Protein AF-A0A6J6N198-F1 (afdb_monomer)

Mean predicted aligned error: 14.08 Å

Secondary structure (DSSP, 8-state):
---SGGG----SS---HHHHHHHHHHHHHHHHHHHHHHHHS-------TTS-GGGTSPPP-PPTT--TTSS-TT--

InterPro domains:
  IPR032716 Biotin-dependent acetyl-/propionyl-coenzyme A carboxylase epsilon subunit [PF13822] (8-67)

Radius of gyration: 29.88 Å; Cα contacts (8 Å, |Δi|>4): 6; chains: 1; bounding box: 42×36×77 Å

Sequence (76 aa):
MSDFRDQVKVVRGNPTPTELAAAIAVVELAVAEAAAQARAERAAPKSTWNRNSVNLRGGITPGFGQWKTTFRDGLN

Foldseek 3Di:
DDDPVVVDDDPDDDDDPVVVVVVVVVVVVVVVVVVVVVVVPDDDDDDCVPPDVCVVDPQDDDDPPDDDPPRDPPPD

Structure 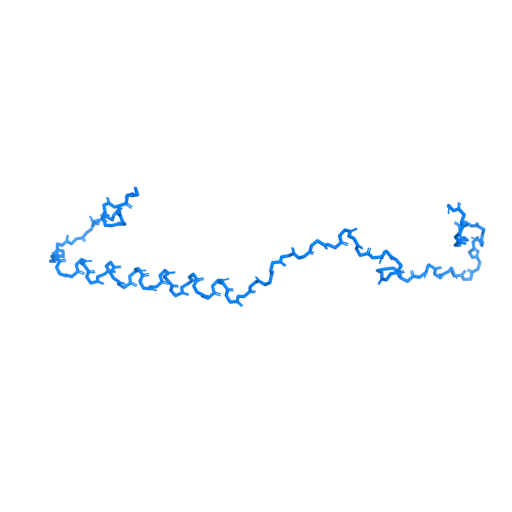(mmCIF, N/CA/C/O backbone):
data_AF-A0A6J6N198-F1
#
_entry.id   AF-A0A6J6N198-F1
#
loop_
_atom_site.group_PDB
_atom_site.id
_atom_site.type_symbol
_atom_site.label_atom_id
_atom_site.label_alt_id
_atom_site.label_comp_id
_atom_site.label_asy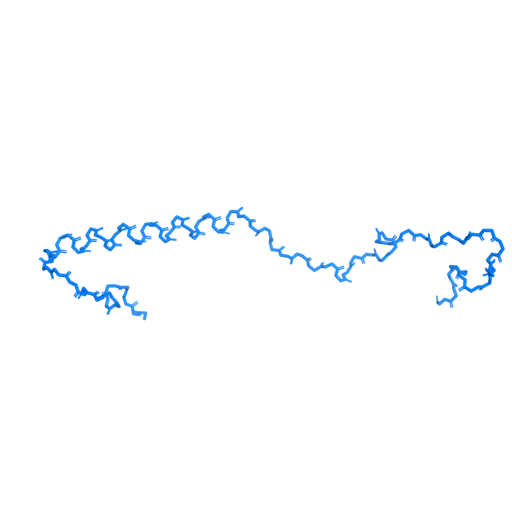m_id
_atom_site.label_entity_id
_atom_site.label_seq_id
_atom_site.pdbx_PDB_ins_code
_atom_site.Cartn_x
_atom_site.Cartn_y
_atom_site.Cartn_z
_atom_site.occupancy
_atom_site.B_iso_or_equiv
_atom_site.auth_seq_id
_atom_site.auth_comp_id
_atom_site.auth_asym_id
_atom_site.auth_atom_id
_atom_site.pdbx_PDB_model_num
ATOM 1 N N . MET A 1 1 ? -8.662 16.146 5.457 1.00 49.31 1 MET A N 1
ATOM 2 C CA . MET A 1 1 ? -8.029 14.827 5.644 1.00 49.31 1 MET A CA 1
ATOM 3 C C . MET A 1 1 ? -8.902 14.097 6.645 1.00 49.31 1 MET A C 1
ATOM 5 O O . MET A 1 1 ? -8.962 14.563 7.773 1.00 49.31 1 MET A O 1
ATOM 9 N N . SER A 1 2 ? -9.677 13.093 6.237 1.00 64.44 2 SER A N 1
ATOM 10 C CA . SER A 1 2 ? -10.447 12.305 7.210 1.00 64.44 2 SER A CA 1
ATOM 11 C C . SER A 1 2 ? -9.473 11.538 8.100 1.00 64.44 2 SER A C 1
ATOM 13 O O . SER A 1 2 ? -8.524 10.954 7.570 1.00 64.44 2 SER A O 1
ATOM 15 N N . ASP A 1 3 ? -9.681 11.564 9.417 1.00 81.88 3 ASP A N 1
ATOM 16 C CA . ASP A 1 3 ? -8.886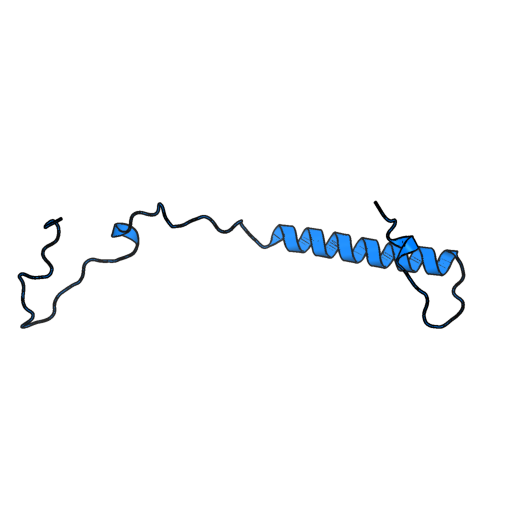 10.755 10.342 1.00 81.88 3 ASP A CA 1
ATOM 17 C C . ASP A 1 3 ? -9.160 9.266 10.055 1.00 81.88 3 ASP A C 1
ATOM 19 O O . ASP A 1 3 ? -10.263 8.887 9.641 1.00 81.88 3 ASP A O 1
ATOM 23 N N . PHE A 1 4 ? -8.153 8.409 10.216 1.00 80.81 4 PHE A N 1
ATOM 24 C CA . PHE A 1 4 ? -8.312 6.963 10.034 1.00 80.81 4 PHE A CA 1
ATOM 25 C C . PHE A 1 4 ? -9.305 6.402 11.060 1.00 80.81 4 PHE A C 1
ATOM 27 O O . PHE A 1 4 ? -10.119 5.537 10.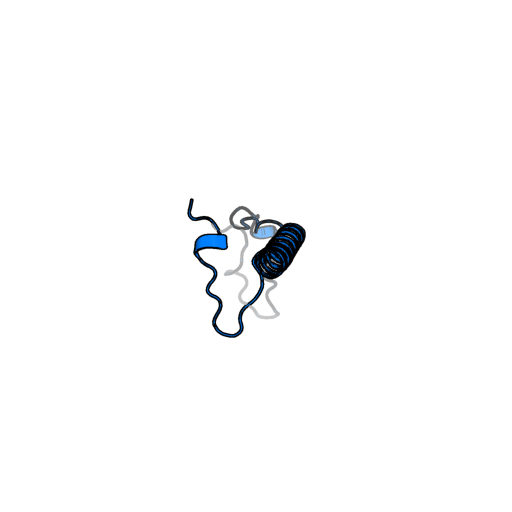742 1.00 80.81 4 PHE A O 1
ATOM 34 N N . ARG A 1 5 ? -9.311 6.978 12.265 1.00 82.81 5 ARG A N 1
ATOM 35 C CA . ARG A 1 5 ? -10.226 6.628 13.359 1.00 82.81 5 ARG A CA 1
ATOM 36 C C . ARG A 1 5 ? -11.699 6.804 12.990 1.00 82.81 5 ARG A C 1
ATOM 38 O O . ARG A 1 5 ? -12.503 5.941 13.328 1.00 82.81 5 ARG A O 1
ATOM 45 N N . ASP A 1 6 ? -12.033 7.851 12.235 1.00 86.56 6 ASP A N 1
ATOM 46 C CA . ASP A 1 6 ? -13.409 8.149 11.803 1.00 86.56 6 ASP A CA 1
ATOM 47 C C . ASP A 1 6 ? -13.942 7.144 10.766 1.00 86.56 6 ASP A C 1
ATOM 49 O O . ASP A 1 6 ? -15.142 7.089 10.496 1.00 86.56 6 ASP A O 1
ATOM 53 N N . GLN A 1 7 ? -13.056 6.342 10.168 1.00 88.06 7 GLN A N 1
ATOM 54 C CA . GLN A 1 7 ? -13.385 5.353 9.137 1.00 88.06 7 GLN A CA 1
ATOM 55 C C . GLN A 1 7 ? -13.484 3.926 9.695 1.00 88.06 7 GLN A C 1
ATOM 57 O O . GLN A 1 7 ? -13.933 3.016 8.992 1.00 88.06 7 GLN A O 1
ATOM 62 N N . VAL A 1 8 ? -13.083 3.705 10.951 1.00 89.50 8 VAL A N 1
ATOM 63 C CA . VAL A 1 8 ? -13.084 2.382 11.582 1.00 89.50 8 VAL A CA 1
ATOM 64 C C . VAL A 1 8 ? -14.434 2.114 12.245 1.00 89.50 8 VAL A C 1
ATOM 66 O O . VAL A 1 8 ? -14.883 2.847 13.122 1.00 89.50 8 VAL A O 1
ATOM 69 N N . LYS A 1 9 ? -15.075 1.004 11.861 1.00 92.12 9 LYS A N 1
ATOM 70 C CA . LYS A 1 9 ? -16.333 0.534 12.454 1.00 92.12 9 LYS A CA 1
ATOM 71 C C . LYS A 1 9 ? -16.125 -0.775 13.211 1.00 92.12 9 LYS A C 1
ATOM 73 O O . LYS A 1 9 ? -15.734 -1.781 12.623 1.00 92.12 9 LYS A O 1
ATOM 78 N N . VAL A 1 10 ? -16.483 -0.792 14.495 1.00 92.75 10 VAL A N 1
ATOM 79 C CA . VAL A 1 10 ? -16.557 -2.027 15.290 1.00 92.75 10 VAL A CA 1
ATOM 80 C C . VAL A 1 10 ? -17.798 -2.815 14.865 1.00 92.75 10 VAL A C 1
ATOM 82 O O . VAL A 1 10 ? -18.925 -2.342 14.995 1.00 92.75 10 VAL A O 1
ATOM 85 N N . VAL A 1 11 ? -17.597 -4.017 14.322 1.00 96.06 11 VAL A N 1
ATOM 86 C CA . VAL A 1 11 ? -18.694 -4.877 13.833 1.00 96.06 11 VAL A CA 1
ATOM 87 C C . VAL A 1 11 ? -19.258 -5.770 14.944 1.00 96.06 11 VAL A C 1
ATOM 89 O O . VAL A 1 11 ? -20.446 -6.087 14.936 1.00 96.06 11 VAL A O 1
ATOM 92 N N . ARG A 1 12 ? -18.422 -6.181 15.907 1.00 92.75 12 ARG A N 1
ATOM 93 C CA . ARG A 1 12 ? -18.800 -7.059 17.023 1.00 92.75 12 ARG A CA 1
ATOM 94 C C . ARG A 1 12 ? -17.966 -6.750 18.268 1.00 92.75 12 ARG A C 1
ATOM 96 O O . ARG A 1 12 ? -16.796 -6.407 18.147 1.00 92.75 12 ARG A O 1
ATOM 103 N N . GLY A 1 13 ? -18.556 -6.966 19.445 1.00 94.50 13 GLY A N 1
ATOM 104 C CA . GLY A 1 13 ? -17.913 -6.761 20.747 1.00 94.50 13 GLY A CA 1
ATOM 105 C C . GLY A 1 13 ? -18.125 -5.350 21.295 1.00 94.50 13 GLY A C 1
ATOM 106 O O . GLY A 1 13 ? -18.727 -4.508 20.635 1.00 94.50 13 GLY A O 1
ATOM 107 N N . ASN A 1 14 ? -17.642 -5.113 22.514 1.00 94.12 14 ASN A N 1
ATOM 108 C CA . ASN A 1 14 ? -17.655 -3.801 23.164 1.00 94.12 14 ASN A CA 1
ATOM 109 C C . ASN A 1 14 ? -16.247 -3.491 23.701 1.00 94.12 14 ASN A C 1
ATOM 111 O O . ASN A 1 14 ? -16.023 -3.625 24.905 1.00 94.12 14 ASN A O 1
ATOM 115 N N . PRO A 1 15 ? -15.274 -3.199 22.815 1.00 93.38 15 PRO A N 1
ATOM 116 C CA . PRO A 1 15 ? -13.920 -2.881 23.244 1.00 93.38 15 PRO A CA 1
ATOM 117 C C . PRO A 1 15 ? -13.929 -1.594 24.062 1.00 93.38 15 PRO A C 1
ATOM 119 O O . PRO A 1 15 ? -14.649 -0.639 23.752 1.00 93.38 15 PRO A O 1
ATOM 122 N N . THR A 1 16 ? -13.095 -1.549 25.090 1.00 96.56 16 THR A N 1
ATOM 123 C CA . THR A 1 16 ? -12.846 -0.296 25.798 1.00 96.56 16 THR A CA 1
ATOM 124 C C . THR A 1 16 ? -12.165 0.713 24.857 1.00 96.56 16 THR A C 1
ATOM 126 O O . THR A 1 16 ? -11.484 0.312 23.905 1.00 96.56 16 THR A O 1
ATOM 129 N N . PRO A 1 17 ? -12.292 2.032 25.104 1.00 93.44 17 PRO A N 1
ATOM 130 C CA . PRO A 1 17 ? -11.637 3.049 24.275 1.00 93.44 17 PRO A CA 1
ATOM 131 C C . PRO A 1 17 ? -10.123 2.835 24.143 1.00 93.44 17 PRO A C 1
ATOM 133 O O . PRO A 1 17 ? -9.547 3.063 23.081 1.00 93.44 17 PRO A O 1
ATOM 136 N N . THR A 1 18 ? -9.488 2.341 25.209 1.00 96.06 18 THR A N 1
ATOM 137 C CA . THR A 1 18 ? -8.054 2.038 25.246 1.00 96.06 18 THR A CA 1
ATOM 138 C C . THR A 1 18 ? -7.690 0.867 24.338 1.00 96.06 18 THR A C 1
ATOM 140 O O . THR A 1 18 ? -6.718 0.952 23.592 1.00 96.06 18 THR A O 1
ATOM 143 N N . GLU A 1 19 ? -8.470 -0.214 24.362 1.00 96.25 19 GLU A N 1
ATOM 144 C CA . GLU A 1 19 ? -8.230 -1.380 23.502 1.00 96.25 19 GLU A CA 1
ATOM 145 C C . GLU A 1 19 ? -8.427 -1.037 22.026 1.00 96.25 19 GLU A C 1
ATOM 147 O O . GLU A 1 19 ? -7.626 -1.448 21.186 1.00 96.25 19 GLU A O 1
ATOM 152 N N . LEU A 1 20 ? -9.449 -0.235 21.706 1.00 94.12 20 LEU A N 1
ATOM 153 C CA . LEU A 1 20 ? -9.668 0.241 20.342 1.00 94.12 20 LEU A CA 1
ATOM 154 C C . LEU A 1 20 ? -8.494 1.106 19.863 1.00 94.12 20 LEU A C 1
ATOM 156 O O . LEU A 1 20 ? -7.995 0.902 18.757 1.00 94.12 20 LEU A O 1
ATOM 160 N N . ALA A 1 21 ? -8.014 2.031 20.699 1.00 93.88 21 ALA A N 1
ATOM 161 C CA . ALA A 1 21 ? -6.854 2.856 20.374 1.00 93.88 21 ALA A CA 1
ATOM 162 C C . ALA A 1 21 ? -5.587 2.012 20.160 1.00 93.88 21 ALA A C 1
ATOM 164 O O . ALA A 1 21 ? -4.843 2.259 19.210 1.00 93.88 21 ALA A O 1
ATOM 165 N N . ALA A 1 22 ? -5.365 0.993 20.996 1.00 96.06 22 ALA A N 1
ATOM 166 C CA . ALA A 1 22 ? -4.240 0.074 20.852 1.00 96.06 22 ALA A CA 1
ATOM 167 C C . ALA A 1 22 ? -4.320 -0.726 19.541 1.00 96.06 22 ALA A C 1
ATOM 169 O O . ALA A 1 22 ? -3.327 -0.828 18.822 1.00 96.06 22 ALA A O 1
ATOM 170 N N . ALA A 1 23 ? -5.501 -1.241 19.189 1.00 94.12 23 ALA A N 1
ATOM 171 C CA . ALA A 1 23 ? -5.709 -1.959 17.933 1.00 94.12 23 ALA A CA 1
ATOM 172 C C . ALA A 1 23 ? -5.442 -1.064 16.712 1.00 94.12 23 ALA A C 1
ATOM 174 O O . ALA A 1 23 ? -4.771 -1.487 15.772 1.00 94.12 23 ALA A O 1
ATOM 175 N N . ILE A 1 24 ? -5.915 0.186 16.748 1.00 94.31 24 ILE A N 1
ATOM 176 C CA . ILE A 1 24 ? -5.667 1.168 15.686 1.00 94.31 24 ILE A CA 1
ATOM 177 C C . ILE A 1 24 ? -4.165 1.443 15.546 1.00 94.31 24 ILE A C 1
ATOM 179 O O . ILE A 1 24 ? -3.651 1.387 14.433 1.00 94.31 24 ILE A O 1
ATOM 183 N N . ALA A 1 25 ? -3.449 1.649 16.655 1.00 95.81 25 ALA A N 1
ATOM 184 C CA . ALA A 1 25 ? -2.008 1.903 16.629 1.00 95.81 25 ALA A CA 1
ATOM 185 C C . ALA A 1 25 ? -1.214 0.739 16.006 1.00 95.81 25 ALA A C 1
ATOM 187 O O . ALA A 1 25 ? -0.270 0.964 15.250 1.00 95.81 25 ALA A O 1
ATOM 188 N N . VAL A 1 26 ? -1.613 -0.508 16.277 1.00 96.62 26 VAL A N 1
ATOM 189 C CA . VAL A 1 26 ? -0.993 -1.697 15.666 1.00 96.62 26 VAL A CA 1
ATOM 190 C C . VAL A 1 26 ? -1.228 -1.733 14.155 1.00 96.62 26 VAL A C 1
ATOM 192 O O . VAL A 1 26 ? -0.302 -2.021 13.399 1.00 96.62 26 VAL A O 1
ATO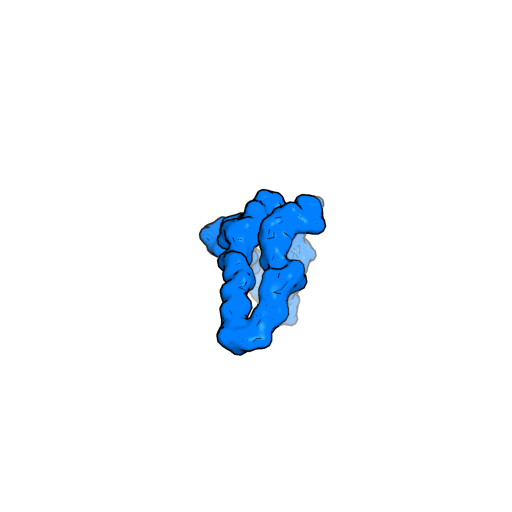M 195 N N . VAL A 1 27 ? -2.445 -1.418 13.700 1.00 95.50 27 VAL A N 1
ATOM 196 C CA . VAL A 1 27 ? -2.766 -1.374 12.264 1.00 95.50 27 VAL A CA 1
ATOM 197 C C . VAL A 1 27 ? -1.991 -0.258 11.564 1.00 95.50 27 VAL A C 1
ATOM 199 O O . VAL A 1 27 ? -1.412 -0.495 10.506 1.00 95.50 27 VAL A O 1
ATOM 202 N N . GLU A 1 28 ? -1.928 0.934 12.156 1.00 93.81 28 GLU A N 1
ATOM 203 C CA . GLU A 1 28 ? -1.151 2.058 11.621 1.00 93.81 28 GLU A CA 1
ATOM 204 C C . GLU A 1 28 ? 0.340 1.710 11.504 1.00 93.81 28 GLU A C 1
ATOM 206 O O . GLU A 1 28 ? 0.956 1.981 10.470 1.00 93.81 28 GLU A O 1
ATOM 211 N N . LEU A 1 29 ? 0.908 1.045 12.517 1.00 95.75 29 LEU A N 1
ATOM 212 C CA . LEU A 1 29 ? 2.293 0.571 12.492 1.00 95.75 29 LEU A CA 1
ATOM 213 C C . LEU A 1 29 ? 2.526 -0.452 11.370 1.00 95.75 29 LEU A C 1
ATOM 215 O O . LEU A 1 29 ? 3.487 -0.315 10.614 1.00 95.75 29 LEU A O 1
ATOM 219 N N . ALA A 1 30 ? 1.635 -1.435 11.221 1.00 95.38 30 ALA A N 1
ATOM 220 C CA . ALA A 1 30 ? 1.737 -2.447 10.169 1.00 95.38 30 ALA A CA 1
ATOM 221 C C . ALA A 1 30 ? 1.646 -1.832 8.761 1.00 95.38 30 ALA A C 1
ATOM 223 O O . ALA A 1 3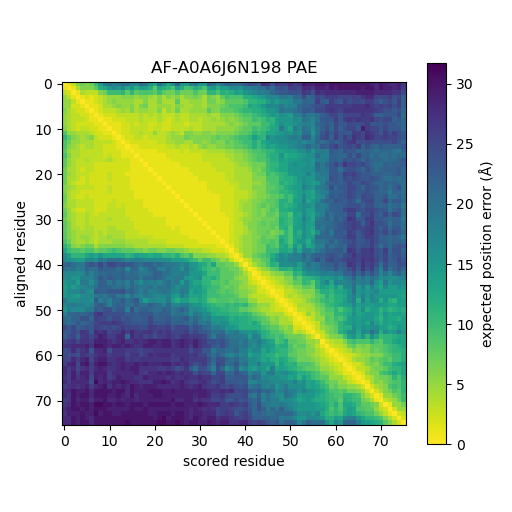0 ? 2.380 -2.226 7.854 1.00 95.38 30 ALA A O 1
ATOM 224 N N . VAL A 1 31 ? 0.780 -0.830 8.570 1.00 93.50 31 VAL A N 1
ATOM 225 C CA . VAL A 1 31 ? 0.681 -0.083 7.305 1.00 93.50 31 VAL A CA 1
ATOM 226 C C . VAL A 1 31 ? 1.963 0.705 7.030 1.00 93.50 31 VAL A C 1
ATOM 228 O O . VAL A 1 31 ? 2.450 0.699 5.897 1.00 93.50 31 VAL A O 1
ATOM 231 N N . ALA A 1 32 ? 2.533 1.361 8.044 1.00 92.38 32 ALA A N 1
ATOM 232 C CA . ALA A 1 32 ? 3.790 2.092 7.906 1.00 92.38 32 ALA A CA 1
ATOM 233 C C . ALA A 1 32 ? 4.959 1.161 7.542 1.00 92.38 32 ALA A C 1
ATOM 235 O O . ALA A 1 32 ? 5.755 1.490 6.658 1.00 92.38 32 ALA A O 1
ATOM 236 N N . GLU A 1 33 ? 5.033 -0.018 8.164 1.00 91.12 33 GLU A N 1
ATOM 237 C CA . GLU A 1 33 ? 6.028 -1.042 7.839 1.00 91.12 33 GLU A CA 1
ATOM 238 C C . GLU A 1 33 ? 5.861 -1.550 6.400 1.00 91.12 33 GLU A C 1
ATOM 240 O O . GLU A 1 33 ? 6.825 -1.551 5.631 1.00 91.12 33 GLU A O 1
ATOM 245 N N . ALA A 1 34 ? 4.636 -1.893 5.992 1.00 90.12 34 ALA A N 1
ATOM 246 C CA . ALA A 1 34 ? 4.348 -2.331 4.628 1.00 90.12 34 ALA A CA 1
ATOM 247 C C . ALA A 1 34 ? 4.714 -1.256 3.587 1.00 90.12 34 ALA A C 1
ATOM 249 O O . ALA A 1 34 ? 5.270 -1.567 2.533 1.00 90.12 34 ALA A O 1
ATOM 250 N N . ALA A 1 35 ? 4.455 0.021 3.883 1.00 89.25 35 ALA A N 1
ATOM 251 C CA . ALA A 1 35 ? 4.843 1.134 3.019 1.00 89.25 35 ALA A CA 1
ATOM 252 C C . ALA A 1 35 ? 6.372 1.301 2.931 1.00 89.25 35 ALA A C 1
ATOM 254 O O . ALA A 1 35 ? 6.903 1.574 1.849 1.00 89.25 35 ALA A O 1
ATOM 255 N N . ALA A 1 36 ? 7.088 1.115 4.043 1.00 87.81 36 ALA A N 1
ATOM 256 C CA . ALA A 1 36 ? 8.548 1.150 4.071 1.00 87.81 36 ALA A CA 1
ATOM 257 C C . ALA A 1 36 ? 9.159 -0.003 3.256 1.00 87.81 36 ALA A C 1
ATOM 259 O O . ALA A 1 36 ? 10.056 0.235 2.443 1.00 87.81 36 ALA A O 1
ATOM 260 N N . GLN A 1 37 ? 8.626 -1.220 3.396 1.00 85.06 37 GLN A N 1
ATOM 261 C CA . GLN A 1 37 ? 9.037 -2.385 2.604 1.00 85.06 37 GLN A CA 1
ATOM 262 C C . GLN A 1 37 ? 8.732 -2.192 1.111 1.00 85.06 37 GLN A C 1
ATOM 264 O O . GLN A 1 37 ? 9.602 -2.400 0.267 1.00 85.06 37 GLN A O 1
ATOM 269 N N . ALA A 1 38 ? 7.545 -1.684 0.765 1.00 78.62 38 ALA A N 1
ATOM 270 C CA . ALA A 1 38 ? 7.184 -1.398 -0.624 1.00 78.62 38 ALA A CA 1
ATOM 271 C C . ALA A 1 38 ? 8.131 -0.381 -1.287 1.00 78.62 38 ALA A C 1
ATOM 273 O O . ALA A 1 38 ? 8.393 -0.463 -2.491 1.00 78.62 38 ALA A O 1
ATOM 274 N N . ARG A 1 39 ? 8.667 0.567 -0.508 1.00 62.94 39 ARG A N 1
ATOM 275 C CA . ARG A 1 39 ? 9.655 1.544 -0.984 1.00 62.94 39 ARG A CA 1
ATOM 276 C C . ARG A 1 39 ?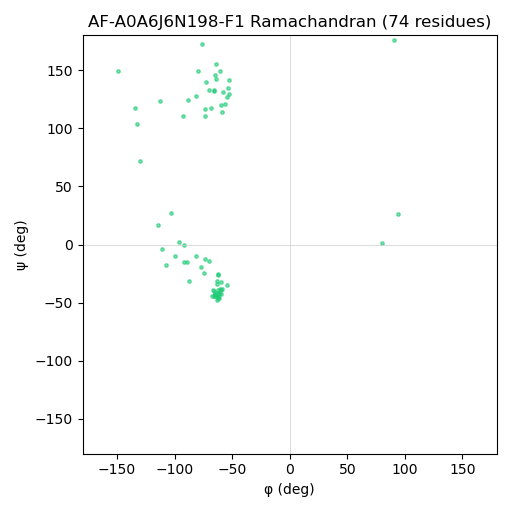 11.046 0.935 -1.180 1.00 62.94 39 ARG A C 1
ATOM 278 O O . ARG A 1 39 ? 11.806 1.457 -1.993 1.00 62.94 39 ARG A O 1
ATOM 285 N N . ALA A 1 40 ? 11.368 -0.151 -0.481 1.00 63.28 40 ALA A N 1
ATOM 286 C CA . ALA A 1 40 ? 12.671 -0.805 -0.558 1.00 63.28 40 ALA A CA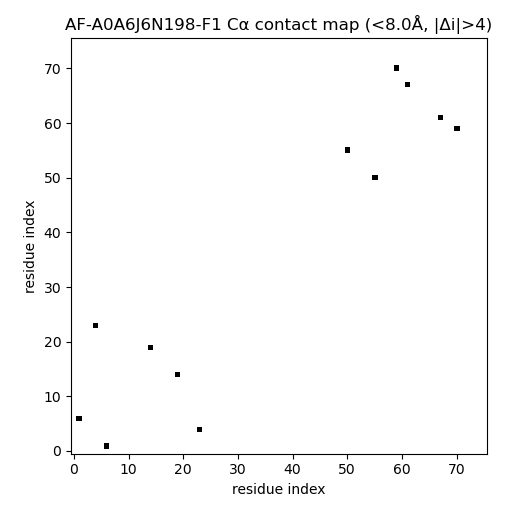 1
ATOM 287 C C . ALA A 1 40 ? 12.858 -1.667 -1.824 1.00 63.28 40 ALA A C 1
ATOM 289 O O . ALA A 1 40 ? 13.995 -1.923 -2.211 1.00 63.28 40 ALA A O 1
ATOM 290 N N . GLU A 1 41 ? 11.785 -2.071 -2.517 1.00 62.62 41 GLU A N 1
ATOM 291 C CA . GLU A 1 41 ? 11.882 -3.161 -3.506 1.00 62.62 41 GLU A CA 1
ATOM 292 C C . GLU A 1 41 ? 11.723 -2.786 -4.984 1.00 62.62 41 GLU A C 1
ATOM 294 O O . GLU A 1 41 ? 11.892 -3.647 -5.847 1.00 62.62 41 GLU A O 1
ATOM 299 N N . ARG A 1 42 ? 11.437 -1.531 -5.352 1.00 62.84 42 ARG A N 1
ATOM 300 C CA . ARG A 1 42 ? 11.289 -1.186 -6.779 1.00 62.84 42 ARG A CA 1
ATOM 301 C C . ARG A 1 42 ? 12.058 0.062 -7.172 1.00 62.84 42 ARG A C 1
ATOM 303 O O . ARG A 1 42 ? 11.610 1.187 -6.971 1.00 62.84 42 ARG A O 1
ATOM 310 N N . ALA A 1 43 ? 13.192 -0.157 -7.840 1.00 72.69 43 ALA A N 1
ATOM 311 C CA . ALA A 1 43 ? 13.749 0.854 -8.724 1.00 72.69 43 ALA A CA 1
ATOM 312 C C . ALA A 1 43 ? 12.653 1.280 -9.713 1.00 72.69 43 ALA A C 1
ATOM 314 O O . ALA A 1 43 ? 12.004 0.429 -10.325 1.00 72.69 43 ALA A O 1
ATOM 315 N N . ALA A 1 44 ? 12.432 2.590 -9.853 1.00 78.38 44 ALA A N 1
ATOM 316 C CA . ALA A 1 44 ? 11.464 3.102 -10.813 1.00 78.38 44 ALA A CA 1
ATOM 317 C C . ALA A 1 44 ? 11.771 2.522 -12.207 1.00 78.38 44 ALA A C 1
ATOM 319 O O . ALA A 1 44 ? 12.947 2.507 -12.601 1.00 78.38 44 ALA A O 1
ATOM 320 N N . PRO A 1 45 ? 10.761 2.040 -12.957 1.00 75.25 45 PRO A N 1
ATOM 321 C CA . PRO A 1 45 ? 10.987 1.529 -14.299 1.00 75.25 45 PRO A CA 1
ATOM 322 C C . PRO A 1 45 ? 11.599 2.647 -15.146 1.00 75.25 45 PRO A C 1
ATOM 324 O O . PRO A 1 45 ? 10.981 3.684 -15.385 1.00 75.25 45 PRO A O 1
ATOM 327 N N . LYS A 1 46 ? 12.851 2.460 -15.570 1.00 80.69 46 LYS A N 1
ATOM 328 C CA . LYS A 1 46 ? 13.530 3.407 -16.454 1.00 80.69 46 LYS A CA 1
ATOM 329 C C . LYS A 1 46 ? 13.077 3.138 -17.881 1.00 80.69 46 LYS A C 1
ATOM 331 O O . LYS A 1 46 ? 13.157 2.005 -18.352 1.00 80.69 46 LYS A O 1
ATOM 336 N N . SER A 1 47 ? 12.622 4.187 -18.562 1.00 81.31 47 SER A N 1
ATOM 337 C CA . SER A 1 47 ? 12.295 4.127 -19.985 1.00 81.31 47 SER A CA 1
ATOM 338 C C . SER A 1 47 ? 13.492 3.597 -20.774 1.00 81.31 47 SER A C 1
ATOM 340 O O . SER A 1 47 ? 14.603 4.110 -20.655 1.00 81.31 47 SER A O 1
ATOM 342 N N . THR A 1 48 ? 13.258 2.566 -21.578 1.00 79.12 48 THR A N 1
ATOM 343 C CA . THR A 1 48 ? 14.254 1.989 -22.485 1.00 79.12 48 THR A CA 1
ATOM 344 C C . THR A 1 48 ? 14.130 2.535 -23.905 1.00 79.12 48 THR A C 1
ATOM 346 O O . THR A 1 48 ? 14.911 2.141 -24.765 1.00 79.12 48 THR A O 1
ATOM 349 N N . TRP A 1 49 ? 13.198 3.464 -24.151 1.00 79.19 49 TRP A N 1
ATOM 350 C CA . TRP A 1 49 ? 12.923 4.031 -25.477 1.00 79.19 49 TRP A CA 1
ATOM 351 C C . TRP A 1 49 ? 14.108 4.785 -26.087 1.00 79.19 49 TRP A C 1
ATOM 353 O O . TRP A 1 49 ? 14.217 4.861 -27.304 1.00 79.19 49 TRP A O 1
ATOM 363 N N . ASN A 1 50 ? 15.014 5.311 -25.258 1.00 79.75 50 ASN A N 1
ATOM 364 C CA . ASN A 1 50 ? 16.243 5.968 -25.709 1.00 79.75 50 ASN A CA 1
ATOM 365 C C . ASN A 1 50 ? 17.452 5.017 -25.804 1.00 79.75 50 ASN A C 1
ATOM 367 O O . ASN A 1 50 ? 18.553 5.466 -26.128 1.00 79.75 50 ASN A O 1
ATOM 371 N N . ARG A 1 51 ? 17.300 3.723 -25.481 1.00 77.06 51 ARG A N 1
ATOM 372 C CA . ARG A 1 51 ? 18.409 2.770 -25.584 1.00 77.06 51 ARG A CA 1
ATOM 373 C C . ARG A 1 51 ? 18.706 2.531 -27.055 1.00 77.06 51 ARG A C 1
ATOM 375 O O . ARG A 1 51 ? 17.808 2.250 -27.841 1.00 77.06 51 ARG A O 1
ATOM 382 N N . ASN A 1 52 ? 19.988 2.592 -27.401 1.00 75.06 52 ASN A N 1
ATOM 383 C CA . ASN A 1 52 ? 20.446 2.287 -28.748 1.00 75.06 52 ASN A CA 1
ATOM 384 C C . ASN A 1 52 ? 19.997 0.866 -29.148 1.00 75.06 52 ASN A C 1
ATOM 386 O O . ASN A 1 52 ? 20.347 -0.112 -28.482 1.00 75.06 52 ASN A O 1
ATOM 390 N N . SER A 1 53 ? 19.227 0.766 -30.233 1.00 73.19 53 SER A N 1
ATOM 391 C CA . SER A 1 53 ? 18.693 -0.488 -30.772 1.00 73.19 53 SER A CA 1
ATOM 392 C C . SER A 1 53 ? 19.790 -1.462 -31.218 1.00 73.19 53 SER A C 1
ATOM 394 O O . SER A 1 53 ? 19.577 -2.673 -31.142 1.00 73.19 53 SER A O 1
ATOM 396 N N . VAL A 1 54 ? 20.974 -0.956 -31.583 1.00 69.75 54 VAL A N 1
ATOM 397 C CA . VAL A 1 54 ? 22.167 -1.750 -31.932 1.00 69.75 54 VAL A CA 1
ATOM 398 C C . VAL A 1 54 ? 22.657 -2.581 -30.740 1.00 69.75 54 VAL A C 1
ATOM 400 O O . VAL A 1 54 ? 23.128 -3.696 -30.916 1.00 69.75 54 VAL A O 1
ATOM 403 N N . ASN A 1 55 ? 22.472 -2.098 -29.505 1.00 71.31 55 ASN A N 1
ATOM 404 C CA . ASN A 1 55 ? 22.834 -2.851 -28.295 1.00 71.31 55 ASN A CA 1
ATOM 405 C C . ASN A 1 55 ? 21.779 -3.894 -27.890 1.00 71.31 55 ASN A C 1
ATOM 407 O O . ASN A 1 55 ? 22.004 -4.665 -26.959 1.00 71.31 55 ASN A O 1
ATOM 411 N N . LEU A 1 56 ? 20.601 -3.877 -28.522 1.00 65.25 56 LEU A N 1
ATOM 412 C CA . LEU A 1 56 ? 19.454 -4.713 -28.156 1.00 65.25 56 LEU A CA 1
ATOM 413 C C . LEU A 1 56 ? 19.187 -5.837 -29.159 1.00 65.25 56 LEU A C 1
ATOM 415 O O . LEU A 1 56 ? 18.485 -6.791 -28.828 1.00 65.25 56 LEU A O 1
ATOM 419 N N . ARG A 1 57 ? 19.735 -5.740 -30.371 1.00 70.12 57 ARG A N 1
ATOM 420 C CA . ARG A 1 57 ? 19.646 -6.778 -31.397 1.00 70.12 57 ARG A CA 1
ATOM 421 C C . ARG A 1 57 ? 21.024 -6.985 -32.008 1.00 70.12 57 ARG A C 1
ATOM 423 O O . ARG A 1 57 ? 21.565 -6.069 -32.615 1.00 70.12 57 ARG A O 1
ATOM 430 N N . GLY A 1 58 ? 21.574 -8.190 -31.861 1.00 70.88 58 GLY A N 1
ATOM 431 C CA . GLY A 1 58 ? 22.702 -8.609 -32.690 1.00 70.88 58 GLY A CA 1
ATOM 432 C C . GLY A 1 58 ? 22.292 -8.593 -34.165 1.00 70.88 58 GLY A C 1
ATOM 433 O O . GLY A 1 58 ? 21.117 -8.801 -34.483 1.00 70.88 58 GLY A O 1
ATOM 434 N N . GLY A 1 59 ? 23.244 -8.320 -35.058 1.00 72.50 59 GLY A N 1
ATOM 435 C CA . GLY A 1 59 ? 22.998 -8.351 -36.500 1.00 72.50 59 GLY A CA 1
ATOM 436 C C . GLY A 1 59 ? 22.380 -9.684 -36.936 1.00 72.50 59 GLY A C 1
ATOM 437 O O . GLY A 1 59 ? 22.727 -10.748 -36.417 1.00 72.50 59 GLY A O 1
ATOM 438 N N . ILE A 1 60 ? 21.443 -9.636 -37.885 1.00 72.31 60 ILE A N 1
ATOM 439 C CA . ILE A 1 60 ? 20.823 -10.845 -38.437 1.00 72.31 60 ILE A CA 1
ATOM 440 C C . ILE A 1 60 ? 21.892 -11.589 -39.242 1.00 72.31 60 ILE A C 1
ATOM 442 O O . ILE A 1 60 ? 22.395 -11.054 -40.227 1.00 72.31 60 ILE A O 1
ATOM 446 N N . THR A 1 61 ? 22.238 -12.813 -38.828 1.00 74.81 61 THR A N 1
ATOM 447 C CA . THR A 1 61 ? 23.183 -13.674 -39.558 1.00 74.81 61 THR A CA 1
ATOM 448 C C . THR A 1 61 ? 22.402 -14.576 -40.519 1.00 74.81 61 THR A C 1
ATOM 450 O O . THR A 1 61 ? 21.673 -15.459 -40.066 1.00 74.81 61 THR A O 1
ATOM 453 N N . PRO A 1 62 ? 22.511 -14.380 -41.839 1.00 74.69 62 PRO A N 1
ATOM 454 C CA . PRO A 1 62 ? 21.811 -15.198 -42.824 1.00 74.69 62 PRO A CA 1
ATOM 455 C C . PRO A 1 62 ? 22.433 -16.593 -42.930 1.00 74.69 62 PRO A C 1
ATOM 457 O O . PRO A 1 62 ? 23.654 -16.741 -42.934 1.00 74.69 62 PRO A O 1
ATOM 460 N N . GLY A 1 63 ? 21.586 -17.616 -43.062 1.00 77.38 63 GLY A N 1
ATOM 461 C CA . GLY A 1 63 ? 22.008 -19.004 -43.265 1.00 77.38 63 GLY A CA 1
ATOM 462 C C . GLY A 1 63 ? 22.490 -19.313 -44.689 1.00 77.38 63 GLY A C 1
ATOM 463 O O . GLY A 1 63 ? 22.362 -18.507 -45.613 1.00 77.38 63 GLY A O 1
ATOM 464 N N . PHE A 1 64 ? 23.028 -20.519 -44.883 1.00 80.19 64 PHE A N 1
ATOM 465 C CA . PHE A 1 64 ? 23.474 -21.001 -46.193 1.00 80.19 64 PHE A CA 1
ATOM 466 C C . PHE A 1 64 ? 22.321 -20.991 -47.215 1.00 80.19 64 PHE A C 1
ATOM 468 O O . PHE A 1 64 ? 21.223 -21.456 -46.921 1.00 80.19 64 PHE A O 1
ATOM 475 N N . GLY A 1 65 ? 22.562 -20.434 -48.407 1.00 77.62 65 GLY A N 1
ATOM 476 C CA . GLY A 1 65 ? 21.556 -20.310 -49.473 1.00 77.62 65 GLY A CA 1
ATOM 477 C C . GLY A 1 65 ? 20.568 -19.140 -49.333 1.00 77.62 65 GLY A C 1
ATOM 478 O 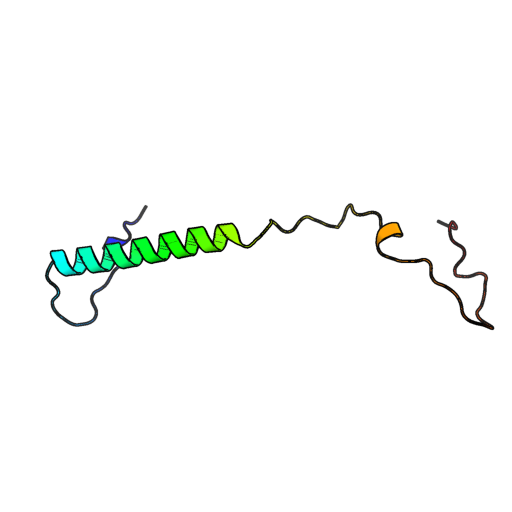O . GLY A 1 65 ? 19.704 -18.990 -50.190 1.00 77.62 65 GLY A O 1
ATOM 479 N N . GLN A 1 66 ? 20.685 -18.295 -48.300 1.00 76.38 66 GLN A N 1
ATOM 480 C CA . GLN A 1 66 ? 19.788 -17.148 -48.102 1.00 76.38 66 GLN A CA 1
ATOM 481 C C . GLN A 1 66 ? 20.145 -15.943 -48.988 1.00 76.38 66 GLN A C 1
ATOM 483 O O . GLN A 1 66 ? 21.308 -15.697 -49.329 1.00 76.38 66 GLN A O 1
ATOM 488 N N . TRP A 1 67 ? 19.124 -15.168 -49.357 1.00 68.44 67 TRP A N 1
ATOM 489 C CA . TRP A 1 67 ? 19.233 -14.085 -50.335 1.00 68.44 67 TRP A CA 1
ATOM 490 C C . TRP A 1 67 ? 19.969 -12.872 -49.757 1.00 68.44 67 TRP A C 1
ATOM 492 O O . TRP A 1 67 ? 19.452 -12.192 -48.874 1.00 68.44 67 TRP A O 1
ATOM 502 N N . LYS A 1 68 ? 21.193 -12.598 -50.241 1.00 67.12 68 LYS A N 1
ATOM 503 C CA . LYS A 1 68 ? 22.128 -11.708 -49.530 1.00 67.12 68 LYS A CA 1
ATOM 504 C C . LYS A 1 68 ? 21.828 -10.210 -49.554 1.00 67.12 68 LYS A C 1
ATOM 506 O O . LYS A 1 68 ? 22.469 -9.432 -48.852 1.00 67.12 68 LYS A O 1
ATOM 511 N N . THR A 1 69 ? 20.908 -9.797 -50.413 1.00 64.12 69 THR A N 1
ATOM 512 C CA . THR A 1 69 ? 20.740 -8.385 -50.767 1.00 64.12 69 THR A CA 1
ATOM 513 C C . THR A 1 69 ? 19.720 -7.649 -49.900 1.00 64.12 69 THR A C 1
ATOM 515 O O . THR A 1 69 ? 19.718 -6.424 -49.900 1.00 64.12 69 THR A O 1
ATOM 518 N N . THR A 1 70 ? 18.875 -8.364 -49.153 1.00 62.72 70 THR A N 1
ATOM 519 C CA . THR A 1 70 ? 17.758 -7.779 -48.388 1.00 62.72 70 THR A CA 1
ATOM 520 C C . THR A 1 70 ? 18.127 -7.356 -46.966 1.00 62.72 70 THR A C 1
ATOM 522 O O . THR A 1 70 ? 17.375 -6.618 -46.345 1.00 62.72 70 THR A O 1
ATOM 525 N N . PHE A 1 71 ? 19.269 -7.809 -46.438 1.00 64.44 71 PHE A N 1
ATOM 526 C CA . PHE A 1 71 ? 19.700 -7.558 -45.053 1.00 64.44 71 PHE A CA 1
ATOM 527 C C . PHE A 1 71 ? 20.969 -6.698 -44.955 1.00 64.44 71 PHE A C 1
ATOM 529 O O . PHE A 1 71 ? 21.629 -6.693 -43.916 1.00 64.44 71 PHE A O 1
ATOM 536 N N . ARG A 1 72 ? 21.351 -5.994 -46.032 1.00 63.03 72 ARG A N 1
ATOM 537 C CA . ARG A 1 72 ? 22.506 -5.089 -46.003 1.00 63.03 72 ARG A CA 1
ATOM 538 C C . ARG A 1 72 ? 22.263 -4.010 -44.944 1.00 63.03 72 ARG A C 1
ATOM 540 O O . ARG A 1 72 ? 21.310 -3.244 -45.046 1.00 63.03 72 ARG A O 1
ATOM 547 N N . ASP A 1 73 ? 23.148 -3.962 -43.957 1.00 60.62 73 ASP A N 1
ATOM 548 C CA . ASP A 1 73 ? 23.184 -2.886 -42.976 1.00 60.62 73 ASP A CA 1
ATOM 549 C C . ASP A 1 73 ? 23.565 -1.565 -43.671 1.00 60.62 73 ASP A C 1
ATOM 551 O O . ASP A 1 73 ? 24.502 -1.541 -44.476 1.00 60.62 73 ASP A O 1
ATOM 555 N N . GLY A 1 74 ? 22.815 -0.492 -43.404 1.00 59.38 74 GLY A N 1
ATOM 556 C CA . GLY A 1 74 ? 23.095 0.853 -43.929 1.00 59.38 74 GLY A CA 1
ATOM 557 C C . GLY A 1 74 ? 22.390 1.282 -45.227 1.00 59.38 74 GLY A C 1
ATOM 558 O O . GLY A 1 74 ? 22.925 2.134 -45.930 1.00 59.38 74 GLY A O 1
ATOM 559 N N . LEU A 1 75 ? 21.216 0.730 -45.565 1.00 56.03 75 LEU A N 1
ATOM 560 C CA . LEU A 1 75 ? 20.371 1.227 -46.675 1.00 56.03 75 LEU A CA 1
ATOM 561 C C . LEU A 1 75 ? 19.153 2.056 -46.206 1.00 56.03 75 LEU A C 1
ATOM 563 O O . LEU A 1 75 ? 18.145 2.109 -46.904 1.00 56.03 75 LEU A O 1
ATOM 567 N N . ASN A 1 76 ? 19.260 2.695 -45.035 1.00 49.88 76 ASN A N 1
ATOM 568 C CA . ASN A 1 76 ? 18.356 3.744 -44.543 1.00 49.88 76 ASN A CA 1
ATOM 569 C C . ASN A 1 76 ? 19.169 4.970 -44.138 1.00 49.88 76 ASN A C 1
ATOM 571 O O . ASN A 1 76 ? 20.181 4.763 -43.429 1.00 49.88 76 ASN A O 1
#

Solvent-accessible surface area (backbone atoms only — not comparable to full-atom values): 5333 Å² total; per-residue (Å²): 133,85,59,72,72,82,72,63,77,87,88,74,86,83,75,51,75,65,57,51,52,52,53,51,52,52,52,54,50,52,51,52,50,52,53,52,54,62,65,73,74,60,80,76,87,72,83,62,86,83,56,64,62,73,83,75,46,79,80,87,80,79,61,93,92,54,78,77,78,83,72,59,85,81,85,121

pLDDT: mean 80.09, std 12.92, range [49.31, 96.62]

Organism: NCBI:txid449393